Protein AF-A0A812XEF4-F1 (afdb_monomer_lite)

InterPro domains:
  IPR022796 Chlorophyll A-B binding protein [PF00504] (1-112)

pLDDT: mean 73.63, std 9.26, range [54.66, 88.62]

Radius of gyration: 18.49 Å; chains: 1; bounding box: 44×30×50 Å

Foldseek 3Di:
DVVLVVQPDLVPDFDADAPDVVVVHGSVNQDGDPSNVVVRDPVVVVVVCVVVCCCVVPPQDDDPVDDPPDGVQAAPPRQGPDPVHHDHHPHDPDPVVVVVSVVVVVVVVVVSVVVVVVVNVVVVVVVVVD

Secondary structure (DSSP, 8-state):
-HHHHHHHHHHH---SSEEETTTTEEGGGPPSTHHHHTTS-HHHHHHHHHHHHHIIIIISPPPTTSPTT--TTB-GGG-BB-SS-B------S-HHHHHHHHHHHHHHHHHHHHHHHHHHHHHHHHHHT-

Sequence (130 aa):
MLACVGYIVPEYFRWPGFLSPEKGLKFADMPHGIAAVSKVPLEGWLQIVLFVGHYEGYFWRQDPKRAPGDYEGYGFLGVGKNFIVNVDPIEFQDAEVKKTKLSAEIANGRLAAGLHLSEVMRCVESSLRR

Organism: NCBI:txid1628268

Structure (mmCIF, N/CA/C/O backbone):
data_AF-A0A812XEF4-F1
#
_entry.id   AF-A0A812XEF4-F1
#
loop_
_atom_site.group_PDB
_atom_site.id
_atom_site.type_symbol
_atom_site.label_atom_id
_atom_site.label_alt_id
_atom_site.label_comp_id
_atom_site.label_asym_id
_atom_site.label_entity_id
_atom_site.label_seq_id
_atom_site.pdbx_PDB_ins_code
_atom_site.Cartn_x
_atom_site.Cartn_y
_atom_site.Cartn_z
_atom_site.occupancy
_atom_site.B_iso_or_equiv
_atom_site.auth_seq_id
_atom_site.auth_comp_id
_atom_site.auth_asym_id
_atom_site.auth_atom_id
_atom_site.pdbx_PDB_model_num
ATOM 1 N N . MET A 1 1 ? 7.697 -3.817 0.060 1.00 83.31 1 MET A N 1
ATOM 2 C CA . MET A 1 1 ? 8.217 -2.444 0.274 1.00 83.31 1 MET A CA 1
ATOM 3 C C . MET A 1 1 ? 7.164 -1.541 0.906 1.00 83.31 1 MET A C 1
ATOM 5 O O . MET A 1 1 ? 7.366 -1.138 2.043 1.00 83.31 1 MET A O 1
ATOM 9 N N . LEU A 1 2 ? 6.023 -1.293 0.246 1.00 82.62 2 LEU A N 1
ATOM 10 C CA . LEU A 1 2 ? 4.964 -0.421 0.784 1.00 82.62 2 LEU A CA 1
ATOM 11 C C . LEU A 1 2 ? 4.418 -0.869 2.150 1.00 82.62 2 LEU A C 1
ATOM 13 O O . LEU A 1 2 ? 4.209 -0.028 3.011 1.00 82.62 2 LEU A O 1
ATOM 17 N N . ALA A 1 3 ? 4.283 -2.177 2.394 1.00 80.56 3 ALA A N 1
ATOM 18 C CA . ALA A 1 3 ? 3.857 -2.701 3.696 1.00 80.56 3 ALA A CA 1
ATOM 19 C C . ALA A 1 3 ? 4.803 -2.324 4.856 1.00 80.56 3 ALA A C 1
ATOM 21 O O . ALA A 1 3 ? 4.338 -2.054 5.956 1.00 80.56 3 ALA A O 1
ATOM 22 N N . CYS A 1 4 ? 6.120 -2.253 4.621 1.00 81.12 4 CYS A N 1
ATOM 23 C CA . CYS A 1 4 ? 7.076 -1.837 5.652 1.00 81.12 4 CYS A CA 1
ATOM 24 C C . CYS A 1 4 ? 6.911 -0.354 5.986 1.00 81.12 4 CYS A C 1
ATOM 26 O O . CYS A 1 4 ? 6.836 0.009 7.153 1.00 81.12 4 CYS A O 1
ATOM 28 N N . VAL A 1 5 ? 6.797 0.498 4.963 1.00 83.00 5 VAL A N 1
ATOM 29 C CA . VAL A 1 5 ? 6.556 1.935 5.160 1.00 83.00 5 VAL A CA 1
ATOM 30 C C . VAL A 1 5 ? 5.205 2.156 5.843 1.00 83.00 5 VAL A C 1
ATOM 32 O O . VAL A 1 5 ? 5.123 2.910 6.804 1.00 83.00 5 VAL A O 1
ATOM 35 N N . GLY A 1 6 ? 4.166 1.439 5.413 1.00 81.38 6 GLY A N 1
ATOM 36 C CA . GLY A 1 6 ? 2.831 1.491 6.006 1.00 81.38 6 GLY A CA 1
ATOM 37 C C . GLY A 1 6 ? 2.748 0.948 7.434 1.00 81.38 6 GLY A C 1
ATOM 38 O O . GLY A 1 6 ? 1.806 1.288 8.134 1.00 81.38 6 GLY A O 1
ATOM 39 N N . TYR A 1 7 ? 3.715 0.150 7.889 1.00 80.25 7 TYR A N 1
ATOM 40 C CA . TYR A 1 7 ? 3.828 -0.258 9.291 1.00 80.25 7 TYR A CA 1
ATOM 41 C C . TYR A 1 7 ? 4.560 0.794 10.137 1.00 80.25 7 TYR A C 1
ATOM 43 O O . TYR A 1 7 ? 4.158 1.064 11.263 1.00 80.25 7 TYR A O 1
ATOM 51 N N . ILE A 1 8 ? 5.601 1.421 9.580 1.00 82.50 8 ILE A N 1
ATOM 52 C CA . ILE A 1 8 ? 6.431 2.417 10.275 1.00 82.50 8 ILE A CA 1
ATOM 53 C C . ILE A 1 8 ? 5.710 3.769 10.398 1.00 82.50 8 ILE A C 1
ATOM 55 O O . ILE A 1 8 ? 5.727 4.385 11.457 1.00 82.50 8 ILE A O 1
ATOM 59 N N . VAL A 1 9 ? 5.074 4.259 9.329 1.00 82.31 9 VAL A N 1
ATOM 60 C CA . VAL A 1 9 ? 4.475 5.608 9.292 1.00 82.31 9 VAL A CA 1
ATOM 61 C C . VAL A 1 9 ? 3.397 5.824 10.365 1.00 82.31 9 VAL A C 1
ATOM 63 O O . VAL A 1 9 ? 3.458 6.860 11.028 1.00 82.31 9 VAL A O 1
ATOM 66 N N . PRO A 1 10 ? 2.455 4.889 10.606 1.00 77.88 10 PRO A N 1
ATOM 67 C CA . PRO A 1 10 ? 1.434 5.059 11.637 1.00 77.88 10 PRO A CA 1
ATOM 68 C C . PRO A 1 10 ? 1.984 5.182 13.061 1.00 77.88 10 PRO A C 1
ATOM 70 O O . PRO A 1 10 ? 1.268 5.703 13.914 1.00 77.88 10 PRO A O 1
ATOM 73 N N . GLU A 1 11 ? 3.215 4.716 13.318 1.00 78.19 11 GLU A N 1
ATOM 74 C CA . GLU A 1 11 ? 3.926 4.869 14.600 1.00 78.19 11 GLU A CA 1
ATOM 75 C C . GLU A 1 11 ? 4.241 6.337 14.897 1.00 78.19 11 GLU A C 1
ATOM 77 O O . GLU A 1 11 ? 4.088 6.806 16.021 1.00 78.19 11 GLU A O 1
ATOM 82 N N . TYR A 1 12 ? 4.643 7.079 13.866 1.00 78.19 12 TYR A N 1
ATOM 83 C CA . TYR A 1 12 ? 5.080 8.465 14.004 1.00 78.19 12 TYR A CA 1
ATOM 84 C C . TYR A 1 12 ? 3.976 9.472 13.700 1.00 78.19 12 TYR A C 1
ATOM 86 O O . TYR A 1 12 ? 3.981 10.574 14.245 1.00 78.19 12 TYR A O 1
ATOM 94 N N . PHE A 1 13 ? 3.037 9.122 12.819 1.00 78.50 13 PHE A N 1
ATOM 95 C CA . PHE A 1 13 ? 2.006 10.043 12.370 1.00 78.50 13 PHE A CA 1
ATOM 96 C C . PHE A 1 13 ? 0.658 9.353 12.189 1.00 78.50 13 PHE A C 1
ATOM 98 O O . PHE A 1 13 ? 0.528 8.360 11.474 1.00 78.50 13 PHE A O 1
ATOM 105 N N . ARG A 1 14 ? -0.380 9.945 12.784 1.00 78.12 14 ARG A N 1
ATOM 106 C CA . ARG A 1 14 ? -1.774 9.559 12.567 1.00 78.12 14 ARG A CA 1
ATOM 107 C C . ARG A 1 14 ? -2.562 10.755 12.062 1.00 78.12 14 ARG A C 1
ATOM 109 O O . ARG A 1 14 ? -2.427 11.862 12.577 1.00 78.12 14 ARG A O 1
ATOM 116 N N . TRP A 1 15 ? -3.406 10.513 11.066 1.00 77.25 15 TRP A N 1
ATOM 117 C CA . TRP A 1 15 ? -4.247 11.549 10.481 1.00 77.25 15 TRP A CA 1
ATOM 118 C C . TRP A 1 15 ? -5.275 12.053 11.504 1.00 77.25 15 TRP A C 1
ATOM 120 O O . TRP A 1 15 ? -5.955 11.235 12.132 1.00 77.25 15 TRP A O 1
ATOM 130 N N . PRO A 1 16 ? -5.427 13.376 11.688 1.00 76.44 16 PRO A N 1
ATOM 131 C CA . PRO A 1 16 ? -6.490 13.911 12.525 1.00 76.44 16 PRO A CA 1
ATOM 132 C C . PRO A 1 16 ? -7.835 13.736 11.806 1.00 76.44 16 PRO A C 1
ATOM 134 O O . PRO A 1 16 ? -8.045 14.293 10.732 1.00 76.44 16 PRO A O 1
ATOM 137 N N . GLY A 1 17 ? -8.752 12.952 12.379 1.00 77.19 17 GLY A N 1
ATOM 138 C CA . GLY A 1 17 ? -10.087 12.752 11.808 1.00 77.19 17 GLY A CA 1
ATOM 139 C C . GLY A 1 17 ? -10.753 11.430 12.187 1.00 77.19 17 GLY A C 1
ATOM 140 O O . GLY A 1 17 ? -10.268 10.677 13.040 1.00 77.19 17 GLY A O 1
ATOM 141 N N . PHE A 1 18 ? -11.875 11.156 11.523 1.00 72.06 18 PHE A N 1
ATOM 142 C CA . PHE A 1 18 ? -12.651 9.929 11.679 1.00 72.06 18 PHE A CA 1
ATOM 143 C C . PHE A 1 18 ? -12.407 8.980 10.505 1.00 72.06 18 PHE A C 1
ATOM 145 O O . PHE A 1 18 ? -12.526 9.375 9.350 1.00 72.06 18 PHE A O 1
ATOM 152 N N . LEU A 1 19 ? -12.096 7.724 10.823 1.00 73.12 19 LEU A N 1
ATOM 153 C CA . LEU A 1 19 ? -12.038 6.612 9.876 1.00 73.12 19 LEU A CA 1
ATOM 154 C C . LEU A 1 19 ? -13.445 6.229 9.397 1.00 73.12 19 LEU A C 1
ATOM 156 O O . LEU A 1 19 ? -13.639 5.900 8.233 1.00 73.12 19 LEU A O 1
ATOM 160 N N . SER A 1 20 ? -14.432 6.277 10.292 1.00 72.25 20 SER A N 1
ATOM 161 C CA . SER A 1 20 ? -15.843 6.099 9.951 1.00 72.25 20 SER A CA 1
ATOM 162 C C . SER A 1 20 ? -16.678 7.046 10.813 1.00 72.25 20 SER A C 1
ATOM 164 O O . SER A 1 20 ? -16.787 6.810 12.020 1.00 72.25 20 SER A O 1
ATOM 166 N N . PRO A 1 21 ? -17.240 8.125 10.237 1.00 68.50 21 PRO A N 1
ATOM 167 C CA . PRO A 1 21 ? -18.058 9.074 10.987 1.00 68.50 21 PRO A CA 1
ATOM 168 C C . PRO A 1 21 ? -19.339 8.426 11.532 1.00 68.50 21 PRO A C 1
ATOM 170 O O . PRO A 1 21 ? -19.754 8.759 12.636 1.00 68.50 21 PRO A O 1
ATOM 173 N N . GLU A 1 22 ? -19.909 7.442 10.828 1.00 69.00 22 GLU A N 1
ATOM 174 C CA . GLU A 1 22 ? -21.097 6.700 11.282 1.00 69.00 22 GLU A CA 1
ATOM 175 C C . GLU A 1 22 ? -20.815 5.797 12.492 1.00 69.00 22 GLU A C 1
ATOM 177 O O . GLU A 1 22 ? -21.657 5.660 13.375 1.00 69.00 22 GLU A O 1
ATOM 182 N N . LYS A 1 23 ? -19.615 5.206 12.568 1.00 66.25 23 LYS A N 1
ATOM 183 C CA . LYS A 1 23 ? -19.196 4.337 13.685 1.00 66.25 23 LYS A CA 1
ATOM 184 C C . LYS A 1 23 ? -18.405 5.089 14.763 1.00 66.25 23 LYS A C 1
ATOM 186 O O . LYS A 1 23 ? -17.922 4.465 15.704 1.00 66.25 23 LYS A O 1
ATOM 191 N N . GLY A 1 24 ? -18.231 6.407 14.618 1.00 73.62 24 GLY A N 1
ATOM 192 C CA . GLY A 1 24 ? -17.461 7.252 15.539 1.00 73.62 24 GLY A CA 1
ATOM 193 C C . GLY A 1 24 ? -15.981 6.868 15.683 1.00 73.62 24 GLY A C 1
ATOM 194 O O . GLY A 1 24 ? -15.326 7.315 16.621 1.00 73.62 24 GLY A O 1
ATOM 195 N N . LEU A 1 25 ? -15.443 6.046 14.775 1.00 75.00 25 LEU A N 1
ATOM 196 C CA . LEU A 1 25 ? -14.082 5.509 14.850 1.00 75.00 25 LEU A CA 1
ATOM 197 C C . LEU A 1 25 ? -13.078 6.565 14.400 1.00 75.00 25 LEU A C 1
ATOM 199 O O . LEU A 1 25 ? -13.130 7.000 13.247 1.00 75.00 25 LEU A O 1
ATOM 203 N N . LYS A 1 26 ? -12.140 6.955 15.268 1.00 77.81 26 LYS A N 1
ATOM 204 C CA . LYS A 1 26 ? -11.046 7.865 14.904 1.00 77.81 26 LYS A CA 1
ATOM 205 C C . LYS A 1 26 ? -9.836 7.088 14.408 1.00 77.81 26 LYS A C 1
ATOM 207 O O . LYS A 1 26 ? -9.566 5.976 14.856 1.00 77.81 26 LYS A O 1
ATOM 212 N N . PHE A 1 27 ? -9.032 7.717 13.554 1.00 73.75 27 PHE A N 1
ATOM 213 C CA . PHE A 1 27 ? -7.713 7.176 13.198 1.00 73.75 27 PHE A CA 1
ATOM 214 C C . PHE A 1 27 ? -6.785 7.070 14.422 1.00 73.75 27 PHE A C 1
ATOM 216 O O . PHE A 1 27 ? -5.898 6.221 14.462 1.00 73.75 27 PHE A O 1
ATOM 223 N N . ALA A 1 28 ? -7.024 7.886 15.454 1.00 76.12 28 ALA A N 1
ATOM 224 C CA . ALA A 1 28 ? -6.332 7.811 16.738 1.00 76.12 28 ALA A CA 1
ATOM 225 C C . ALA A 1 28 ? -6.686 6.560 17.567 1.00 76.12 28 ALA A C 1
ATOM 227 O O . ALA A 1 28 ? -5.916 6.197 18.447 1.00 76.12 28 ALA A O 1
ATOM 228 N N . ASP A 1 29 ? -7.787 5.869 17.274 1.00 77.50 29 ASP A N 1
ATOM 229 C CA . ASP A 1 29 ? -8.198 4.671 18.022 1.00 77.50 29 ASP A CA 1
ATOM 230 C C . ASP A 1 29 ? -7.710 3.373 17.357 1.00 77.50 29 ASP A C 1
ATOM 232 O O . ASP A 1 29 ? -7.980 2.270 17.840 1.00 77.50 29 ASP A O 1
ATOM 236 N N . MET A 1 30 ? -6.986 3.483 16.237 1.00 77.25 30 MET A N 1
ATOM 237 C CA . MET A 1 30 ? -6.428 2.328 15.542 1.00 77.25 30 MET A CA 1
ATOM 238 C C . MET A 1 30 ? -5.191 1.793 16.276 1.00 77.25 30 MET A C 1
ATOM 240 O O . MET A 1 30 ? -4.237 2.544 16.500 1.00 77.25 30 MET A O 1
ATOM 244 N N . PRO A 1 31 ? -5.184 0.505 16.669 1.00 74.50 31 PRO A N 1
ATOM 245 C CA . PRO A 1 31 ? -4.000 -0.124 17.238 1.00 74.50 31 PRO A CA 1
ATOM 246 C C . PRO A 1 31 ? -2.937 -0.336 16.155 1.00 74.50 31 PRO A C 1
ATOM 248 O O . PRO A 1 31 ? -3.254 -0.406 14.971 1.00 74.50 31 PRO A O 1
ATOM 251 N N . HIS A 1 32 ? -1.674 -0.466 16.557 1.00 72.38 32 HIS A N 1
ATOM 252 C CA . HIS A 1 32 ? -0.583 -0.769 15.632 1.00 72.38 32 HIS A CA 1
ATOM 253 C C . HIS A 1 32 ? -0.537 -2.258 15.269 1.00 72.38 32 HIS A C 1
ATOM 255 O O . HIS A 1 32 ? -0.970 -3.128 16.030 1.00 72.38 32 HIS A O 1
ATOM 261 N N . GLY A 1 33 ? 0.028 -2.547 14.097 1.00 71.62 33 GLY A N 1
ATOM 262 C CA . GLY A 1 33 ? 0.279 -3.905 13.627 1.00 71.62 33 GLY A CA 1
ATOM 263 C C . GLY A 1 33 ? -0.978 -4.696 13.272 1.00 71.62 33 GLY A C 1
ATOM 264 O O . GLY A 1 33 ? -1.968 -4.149 12.793 1.00 71.62 33 GLY A O 1
ATOM 265 N N . ILE A 1 34 ? -0.923 -6.015 13.470 1.00 72.44 34 ILE A N 1
ATOM 266 C CA . ILE A 1 34 ? -1.940 -6.963 12.975 1.00 72.44 34 ILE A CA 1
ATOM 267 C C . ILE A 1 34 ? -3.319 -6.697 13.604 1.00 72.44 34 ILE A C 1
ATOM 269 O O . ILE A 1 34 ? -4.346 -6.920 12.969 1.00 72.44 34 ILE A O 1
ATOM 273 N N . ALA A 1 35 ? -3.359 -6.135 14.814 1.00 71.81 35 ALA A N 1
ATOM 274 C CA . ALA A 1 35 ? -4.605 -5.775 15.488 1.00 71.81 35 ALA A CA 1
ATOM 275 C C . ALA A 1 35 ? -5.400 -4.673 14.759 1.00 71.81 35 ALA A C 1
ATOM 277 O O . ALA A 1 35 ? -6.614 -4.573 14.952 1.00 71.81 35 ALA A O 1
ATOM 278 N N . ALA A 1 36 ? -4.746 -3.861 13.919 1.00 74.94 36 ALA A N 1
ATOM 279 C CA . ALA A 1 36 ? -5.409 -2.830 13.121 1.00 74.94 36 ALA A CA 1
ATOM 280 C C . ALA A 1 36 ? -6.376 -3.446 12.104 1.00 74.94 36 ALA A C 1
ATOM 282 O O . ALA A 1 36 ? -7.466 -2.924 11.880 1.00 74.94 36 ALA A O 1
ATOM 283 N N . VAL A 1 37 ? -5.998 -4.594 11.531 1.00 74.88 37 VAL A N 1
ATOM 284 C CA . VAL A 1 37 ? -6.746 -5.282 10.468 1.00 74.88 37 VAL A CA 1
ATOM 285 C C . VAL A 1 37 ? -8.160 -5.633 10.932 1.00 74.88 37 VAL A C 1
ATOM 287 O O . VAL A 1 37 ? -9.123 -5.423 10.196 1.00 74.88 37 VAL A O 1
ATOM 290 N N . SER A 1 38 ? -8.296 -6.075 12.183 1.00 74.56 38 SER A N 1
ATOM 291 C CA . SER A 1 38 ? -9.575 -6.476 12.783 1.00 74.56 38 SER A CA 1
ATOM 292 C C . SER A 1 38 ? -10.458 -5.305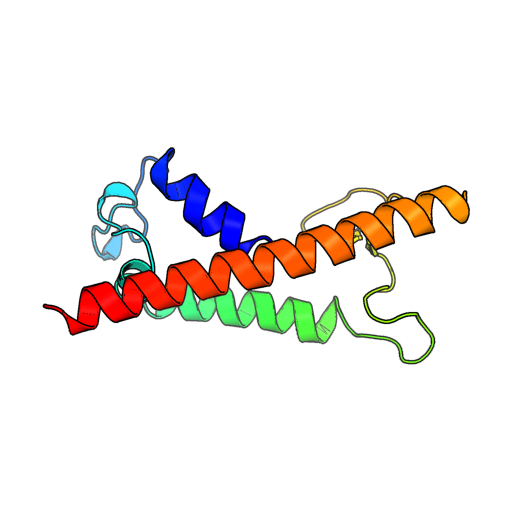 13.234 1.00 74.56 38 SER A C 1
ATOM 294 O O . SER A 1 38 ? -11.614 -5.518 13.591 1.00 74.56 38 SER A O 1
ATOM 296 N N . LYS A 1 39 ? -9.930 -4.074 13.274 1.00 78.69 39 LYS A N 1
ATOM 297 C CA . LYS A 1 39 ? -10.667 -2.866 13.692 1.00 78.69 39 LYS A CA 1
ATOM 298 C C . LYS A 1 39 ? -11.232 -2.072 12.517 1.00 78.69 39 LYS A C 1
ATOM 300 O O . LYS A 1 39 ? -12.133 -1.257 12.714 1.00 78.69 39 LYS A O 1
ATOM 305 N N . VAL A 1 40 ? -10.723 -2.310 11.311 1.00 77.38 40 VAL A N 1
ATOM 306 C CA . VAL A 1 40 ? -11.224 -1.679 10.089 1.00 77.38 40 VAL A CA 1
ATOM 307 C C . VAL A 1 40 ? -12.570 -2.314 9.707 1.00 77.38 40 VAL A C 1
ATOM 309 O O . VAL A 1 40 ? -12.672 -3.542 9.655 1.00 77.38 40 VAL A O 1
ATOM 312 N N . PRO A 1 41 ? -13.621 -1.513 9.443 1.00 79.25 41 PRO A N 1
ATOM 313 C CA . PRO A 1 41 ? -14.928 -2.037 9.059 1.00 79.25 41 PRO A CA 1
ATOM 314 C C . PRO A 1 41 ? -14.878 -2.760 7.706 1.00 79.25 41 PRO A C 1
ATOM 316 O O . PRO A 1 41 ? -14.112 -2.393 6.815 1.00 79.25 41 PRO A O 1
ATOM 319 N N . LEU A 1 42 ? -15.759 -3.751 7.528 1.00 80.50 42 LEU A N 1
ATOM 320 C CA . LEU A 1 42 ? -15.849 -4.556 6.303 1.00 80.50 42 LEU A CA 1
ATOM 321 C C . LEU A 1 42 ? -16.078 -3.707 5.040 1.00 80.50 42 LEU A C 1
ATOM 323 O O . LEU A 1 42 ? -15.519 -4.009 3.992 1.00 80.50 42 LEU A O 1
ATOM 327 N N . GLU A 1 43 ? -16.852 -2.623 5.147 1.00 83.19 43 GLU A N 1
ATOM 328 C CA . GLU A 1 43 ? -17.112 -1.696 4.033 1.00 83.19 43 GLU A CA 1
ATOM 329 C C . GLU A 1 43 ? -15.817 -1.070 3.496 1.00 83.19 43 GLU A C 1
ATOM 331 O O . GLU A 1 43 ? -15.645 -0.953 2.284 1.00 83.19 43 GLU A O 1
ATOM 336 N N . GLY A 1 44 ? -14.875 -0.730 4.384 1.00 81.25 44 GLY A N 1
ATOM 337 C CA . GLY A 1 44 ? -13.572 -0.191 3.994 1.00 81.25 44 GLY A CA 1
ATOM 338 C C . GLY A 1 44 ? -12.712 -1.239 3.289 1.00 81.25 44 GLY A C 1
ATOM 339 O O . GLY A 1 44 ? -12.108 -0.957 2.256 1.00 81.25 44 GLY A O 1
ATOM 340 N N . TRP A 1 45 ? -12.717 -2.478 3.787 1.00 83.25 45 TRP A N 1
ATOM 341 C CA . TRP A 1 45 ? -12.032 -3.592 3.126 1.00 83.25 45 TRP A CA 1
ATOM 342 C C . TRP A 1 45 ? -12.587 -3.872 1.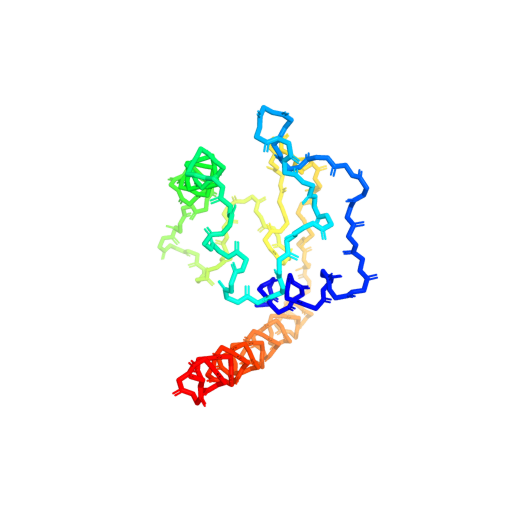731 1.00 83.25 45 TRP A C 1
ATOM 344 O O . TRP A 1 45 ? -11.811 -4.090 0.803 1.00 83.25 45 TRP A O 1
ATOM 354 N N . LEU A 1 46 ? -13.909 -3.816 1.561 1.00 86.69 46 LEU A N 1
ATOM 355 C CA . LEU A 1 46 ? -14.554 -4.020 0.267 1.00 86.69 46 LEU A CA 1
ATOM 356 C C . LEU A 1 46 ? -14.132 -2.951 -0.750 1.00 86.69 46 LEU A C 1
ATOM 358 O O . LEU A 1 46 ? -13.811 -3.291 -1.887 1.00 86.69 46 LEU A O 1
ATOM 362 N N . GLN A 1 47 ? -14.050 -1.683 -0.340 1.00 84.50 47 GLN A N 1
ATOM 363 C CA . GLN A 1 47 ? -13.542 -0.606 -1.199 1.00 84.50 47 GLN A CA 1
ATOM 364 C C . GLN A 1 47 ? -12.089 -0.849 -1.625 1.00 84.50 47 GLN A C 1
ATOM 366 O O . GLN A 1 47 ? -11.766 -0.710 -2.804 1.00 84.50 47 GLN A O 1
ATOM 371 N N . ILE A 1 48 ? -11.226 -1.258 -0.689 1.00 86.06 48 ILE A N 1
ATOM 372 C CA . ILE A 1 48 ? -9.812 -1.540 -0.972 1.00 86.06 48 ILE A CA 1
ATOM 373 C C . ILE A 1 48 ? -9.680 -2.717 -1.942 1.00 86.06 48 ILE A C 1
ATOM 375 O O . ILE A 1 48 ? -8.974 -2.605 -2.940 1.00 86.06 48 ILE A O 1
ATOM 379 N N . VAL A 1 49 ? -10.367 -3.833 -1.684 1.00 87.62 49 VAL A N 1
ATOM 380 C CA . VAL A 1 49 ? -10.279 -5.040 -2.521 1.00 87.62 49 VAL A CA 1
ATOM 381 C C . VAL A 1 49 ? -10.818 -4.782 -3.925 1.00 87.62 49 VAL A C 1
ATOM 383 O O . VAL A 1 49 ? -10.187 -5.194 -4.894 1.00 87.62 49 VAL A O 1
ATOM 386 N N . LEU A 1 50 ? -11.939 -4.067 -4.061 1.00 86.88 50 LEU A N 1
ATOM 387 C CA . LEU A 1 50 ? -12.474 -3.706 -5.376 1.00 86.88 50 LEU A CA 1
ATOM 388 C C . LEU A 1 50 ? -11.526 -2.782 -6.143 1.00 86.88 50 LEU A C 1
ATOM 390 O O . LEU A 1 50 ? -11.313 -2.981 -7.337 1.00 86.88 50 LEU A O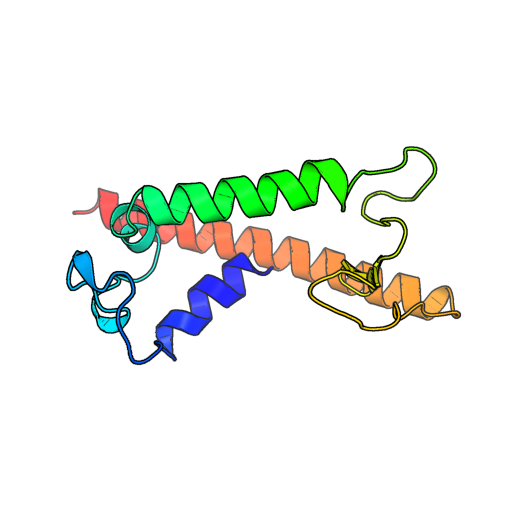 1
ATOM 394 N N . PHE A 1 51 ? -10.932 -1.797 -5.466 1.00 84.12 51 PHE A N 1
ATOM 395 C CA . PHE A 1 51 ? -9.985 -0.878 -6.088 1.00 84.12 51 PHE A CA 1
ATOM 396 C C . PHE A 1 51 ? -8.711 -1.593 -6.551 1.00 84.12 51 PHE A C 1
ATOM 398 O O . PHE A 1 51 ? -8.307 -1.454 -7.706 1.00 84.12 51 PHE A O 1
ATOM 405 N N . VAL A 1 52 ? -8.109 -2.404 -5.676 1.00 85.00 52 VAL A N 1
ATOM 406 C CA . VAL A 1 52 ? -6.912 -3.195 -5.995 1.00 85.00 52 VAL A CA 1
ATOM 407 C C . VAL A 1 52 ? -7.216 -4.210 -7.096 1.00 85.00 52 VAL A C 1
ATOM 409 O O . VAL A 1 52 ? -6.454 -4.305 -8.053 1.00 85.00 52 VAL A O 1
ATOM 412 N N . GLY A 1 53 ? -8.355 -4.902 -7.023 1.00 81.31 53 GLY A N 1
ATOM 413 C CA . GLY A 1 53 ? -8.778 -5.862 -8.041 1.00 81.31 53 GLY A CA 1
ATOM 414 C C . GLY A 1 53 ? -9.018 -5.221 -9.409 1.00 81.31 53 GLY A C 1
ATOM 415 O O . GLY A 1 53 ? -8.658 -5.801 -10.430 1.00 81.31 53 GLY A O 1
ATOM 416 N N . HIS A 1 54 ? -9.564 -4.002 -9.458 1.00 82.38 54 HIS A N 1
ATOM 417 C CA . HIS A 1 54 ? -9.698 -3.256 -10.711 1.00 82.38 54 HIS A CA 1
ATOM 418 C C . HIS A 1 54 ? -8.331 -2.867 -11.296 1.00 82.38 54 HIS A C 1
ATOM 420 O O . HIS A 1 54 ? -8.116 -2.981 -12.505 1.00 82.38 54 HIS A O 1
ATOM 426 N N . TYR A 1 55 ? -7.388 -2.461 -10.442 1.00 74.69 55 TYR A N 1
ATOM 427 C CA . TYR A 1 55 ? -6.019 -2.152 -10.852 1.00 74.69 55 TYR A CA 1
ATOM 428 C C . TYR A 1 55 ? -5.280 -3.379 -11.393 1.00 74.69 55 TYR A C 1
ATOM 430 O O . TYR A 1 55 ? -4.694 -3.317 -12.471 1.00 74.69 55 TYR A O 1
ATOM 438 N N . GLU A 1 56 ? -5.352 -4.508 -10.697 1.00 77.00 56 GLU A N 1
ATOM 439 C CA . GLU A 1 56 ? -4.707 -5.749 -11.129 1.00 77.00 56 GLU A CA 1
ATOM 440 C C . GLU A 1 56 ? -5.355 -6.325 -12.399 1.00 77.00 56 GLU A C 1
ATOM 442 O O . GLU A 1 56 ? -4.660 -6.773 -13.308 1.00 77.00 56 GLU A O 1
ATOM 447 N N . GLY A 1 57 ? -6.685 -6.258 -12.507 1.00 73.88 57 GLY A N 1
ATOM 448 C CA . GLY A 1 57 ? -7.420 -6.832 -13.634 1.00 73.88 57 GLY A CA 1
ATOM 449 C C . GLY A 1 57 ? -7.341 -6.029 -14.936 1.00 73.88 57 GLY A C 1
ATOM 450 O O . GLY A 1 57 ? -7.335 -6.623 -16.015 1.00 73.88 57 GLY A O 1
ATOM 451 N N . TYR A 1 58 ? -7.299 -4.695 -14.857 1.00 69.25 58 TYR A N 1
ATOM 452 C CA . TYR A 1 58 ? -7.392 -3.824 -16.036 1.00 69.25 58 TYR A CA 1
ATOM 453 C C . TYR A 1 58 ? -6.094 -3.074 -16.348 1.00 69.25 58 TYR A C 1
ATOM 455 O O . TYR A 1 58 ? -5.711 -2.952 -17.508 1.00 69.25 58 TYR A O 1
ATOM 463 N N . PHE A 1 59 ? -5.411 -2.576 -15.318 1.00 63.97 59 PHE A N 1
ATOM 464 C CA . PHE A 1 59 ? -4.319 -1.612 -15.457 1.00 63.97 59 PHE A CA 1
ATOM 465 C C . PHE A 1 59 ? -2.931 -2.254 -15.411 1.00 63.97 59 PHE A C 1
ATOM 467 O O . PHE A 1 59 ? -2.040 -1.842 -16.147 1.00 63.97 59 PHE A O 1
ATOM 474 N N . TRP A 1 60 ? -2.752 -3.269 -14.570 1.00 66.19 60 TRP A N 1
ATOM 475 C CA . TRP A 1 60 ? -1.504 -4.013 -14.397 1.00 66.19 60 TRP A CA 1
ATOM 476 C C . TRP A 1 60 ? -1.606 -5.411 -14.988 1.00 66.19 60 TRP A C 1
ATOM 478 O O . TRP A 1 60 ? -1.218 -6.413 -14.388 1.00 66.19 60 TRP A O 1
ATOM 488 N N . ARG A 1 61 ? -2.126 -5.486 -16.211 1.00 69.00 61 ARG A N 1
ATOM 489 C CA . ARG A 1 61 ? -2.135 -6.741 -16.948 1.00 69.00 61 ARG A CA 1
ATOM 490 C C . ARG A 1 61 ? -0.737 -6.999 -17.500 1.00 69.00 61 ARG A C 1
ATOM 492 O O . ARG A 1 61 ? -0.215 -6.206 -18.277 1.00 69.00 61 ARG A O 1
ATOM 499 N N . GLN A 1 62 ? -0.124 -8.100 -17.077 1.00 63.94 62 GLN A N 1
ATOM 500 C CA . GLN A 1 62 ? 1.172 -8.529 -17.600 1.00 63.94 62 GLN A CA 1
ATOM 501 C C . GLN A 1 62 ? 1.012 -8.981 -19.054 1.00 63.94 62 GLN A C 1
ATOM 503 O O . GLN A 1 62 ? 0.254 -9.912 -19.340 1.00 63.94 62 GLN A O 1
ATOM 508 N N . ASP A 1 63 ? 1.756 -8.358 -19.965 1.00 67.38 63 ASP A N 1
ATOM 509 C CA . ASP A 1 63 ? 1.920 -8.886 -21.313 1.00 67.38 63 ASP A CA 1
ATOM 510 C C . ASP A 1 63 ? 3.034 -9.941 -21.327 1.00 67.38 63 ASP A C 1
ATOM 512 O O . ASP A 1 63 ? 4.162 -9.631 -20.942 1.00 67.38 63 ASP A O 1
ATOM 516 N N . PRO A 1 64 ? 2.799 -11.156 -21.861 1.00 68.81 64 PRO A N 1
ATOM 517 C CA . PRO A 1 64 ? 3.810 -12.223 -21.897 1.00 68.81 64 PRO A CA 1
ATOM 518 C C . PRO A 1 64 ? 5.079 -11.877 -22.692 1.00 68.81 64 PRO A C 1
ATOM 520 O O . PRO A 1 64 ? 6.055 -12.621 -22.664 1.00 68.81 64 PRO A O 1
ATOM 523 N N . LYS A 1 65 ? 5.043 -10.787 -23.467 1.00 68.50 65 LYS A N 1
ATOM 524 C CA . LYS A 1 65 ? 6.136 -10.317 -24.327 1.00 68.50 65 LYS A CA 1
ATOM 525 C C . LYS A 1 65 ? 7.081 -9.340 -23.620 1.00 68.50 65 LYS A C 1
ATOM 527 O O . LYS A 1 65 ? 8.145 -9.054 -24.165 1.00 68.50 65 LYS A O 1
ATOM 532 N N . ARG A 1 66 ? 6.696 -8.799 -22.459 1.00 66.25 66 ARG A N 1
ATOM 533 C CA . ARG A 1 66 ? 7.496 -7.840 -21.682 1.00 66.25 66 ARG A CA 1
ATOM 534 C C . ARG A 1 66 ? 8.155 -8.538 -20.494 1.00 66.25 66 ARG A C 1
ATOM 536 O O . ARG A 1 66 ? 7.763 -9.636 -20.103 1.00 66.25 66 ARG A O 1
ATOM 543 N N . ALA A 1 67 ? 9.206 -7.925 -19.951 1.00 67.50 67 ALA A N 1
ATOM 544 C CA . ALA A 1 67 ? 9.859 -8.455 -18.760 1.00 67.50 67 ALA A CA 1
ATOM 545 C C . ALA A 1 67 ? 8.875 -8.443 -17.569 1.00 67.50 67 ALA A C 1
ATOM 547 O O . ALA A 1 67 ? 8.065 -7.520 -17.471 1.00 67.50 67 ALA A O 1
ATOM 548 N N . PRO A 1 68 ? 8.943 -9.423 -16.648 1.00 64.75 68 PRO A N 1
ATOM 549 C CA . PRO A 1 68 ? 8.059 -9.462 -15.487 1.00 64.75 68 PRO A CA 1
ATOM 550 C C . PRO A 1 68 ? 8.133 -8.160 -14.680 1.00 64.75 68 PRO A C 1
ATOM 552 O O . PRO A 1 68 ? 9.213 -7.766 -14.237 1.00 64.75 68 PRO A O 1
ATOM 555 N N . GLY A 1 69 ? 6.985 -7.508 -14.487 1.00 61.88 69 GLY A N 1
ATOM 556 C CA . GLY A 1 69 ? 6.888 -6.227 -13.771 1.00 61.88 69 GLY A CA 1
ATOM 557 C C . GLY A 1 69 ? 7.010 -4.969 -14.643 1.00 61.88 69 GLY A C 1
ATOM 558 O O . GLY A 1 69 ? 6.909 -3.872 -14.103 1.00 61.88 69 GLY A O 1
ATOM 559 N N . ASP A 1 70 ? 7.183 -5.110 -15.961 1.00 66.25 70 ASP A N 1
ATOM 560 C CA . ASP A 1 70 ? 7.179 -4.005 -16.932 1.00 66.25 70 ASP A CA 1
ATOM 561 C C . ASP A 1 70 ? 5.786 -3.892 -17.586 1.00 66.25 70 ASP A C 1
ATOM 563 O O . ASP A 1 70 ? 5.450 -4.632 -18.517 1.00 66.25 70 ASP A O 1
ATOM 567 N N . TYR A 1 71 ? 4.940 -3.013 -17.038 1.00 66.00 71 TYR A N 1
ATOM 568 C CA . TYR A 1 71 ? 3.566 -2.797 -17.503 1.00 66.00 71 TYR A CA 1
ATOM 569 C C . TYR A 1 71 ? 3.502 -1.717 -18.585 1.00 66.00 71 TYR A C 1
ATOM 571 O O . TYR A 1 71 ? 4.163 -0.683 -18.500 1.00 66.00 71 TYR A O 1
ATOM 579 N N . GLU A 1 72 ? 2.644 -1.913 -19.585 1.00 60.66 72 GLU A N 1
ATOM 580 C CA . GLU A 1 72 ? 2.429 -0.912 -20.627 1.00 60.66 72 GLU A CA 1
ATOM 581 C C . GLU A 1 72 ? 1.867 0.398 -20.049 1.00 60.66 72 GLU A C 1
ATOM 583 O O . GLU A 1 72 ? 0.805 0.411 -19.433 1.00 60.66 72 GLU A O 1
ATOM 588 N N . GLY A 1 73 ? 2.608 1.500 -20.226 1.00 61.34 73 GLY A N 1
ATOM 589 C CA . GLY A 1 73 ? 2.242 2.827 -19.717 1.00 61.34 73 GLY A CA 1
ATOM 590 C C . GLY A 1 73 ? 2.788 3.176 -18.327 1.00 61.34 73 GLY A C 1
ATOM 591 O O . GLY A 1 73 ? 2.519 4.282 -17.850 1.00 61.34 73 GLY A O 1
ATOM 592 N N . TYR A 1 74 ? 3.577 2.290 -17.701 1.00 61.94 74 TYR A N 1
ATOM 593 C CA . TYR A 1 74 ? 4.192 2.506 -16.387 1.00 61.94 74 TYR A CA 1
ATOM 594 C C . TYR A 1 74 ? 5.719 2.429 -16.451 1.00 61.94 74 TYR A C 1
ATOM 596 O O . TYR A 1 74 ? 6.282 1.480 -16.985 1.00 61.94 74 TYR A O 1
ATOM 604 N N . GLY A 1 75 ? 6.389 3.435 -15.888 1.00 60.38 75 GLY A N 1
ATOM 605 C CA . GLY A 1 75 ? 7.846 3.544 -15.818 1.00 60.38 75 GLY A CA 1
ATOM 606 C C . GLY A 1 75 ? 8.420 3.086 -14.474 1.00 60.38 75 GLY A C 1
ATOM 607 O O . GLY A 1 75 ? 7.877 2.208 -13.802 1.00 60.38 75 GLY A O 1
ATOM 608 N N . PHE A 1 76 ? 9.541 3.691 -14.068 1.00 57.31 76 PHE A N 1
ATOM 609 C CA . PHE A 1 76 ? 10.233 3.412 -12.800 1.00 57.31 76 PHE A CA 1
ATOM 610 C C . PHE A 1 76 ? 9.277 3.342 -11.588 1.00 57.31 76 PHE A C 1
ATOM 612 O O . PHE A 1 76 ? 8.391 4.187 -11.453 1.00 57.31 76 PHE A O 1
ATOM 619 N N . LEU A 1 77 ? 9.445 2.335 -10.715 1.00 58.06 77 LEU A N 1
ATOM 620 C CA . LEU A 1 77 ? 8.552 2.020 -9.582 1.00 58.06 77 LEU A CA 1
ATOM 621 C C . LEU A 1 77 ? 7.067 1.768 -9.933 1.00 58.06 77 LEU A C 1
ATOM 623 O O . LEU A 1 77 ? 6.219 1.784 -9.039 1.00 58.06 77 LEU A O 1
ATOM 627 N N . GLY A 1 78 ? 6.725 1.534 -11.204 1.00 58.41 78 GLY A N 1
ATOM 628 C CA . GLY A 1 78 ? 5.333 1.406 -11.641 1.00 58.41 78 GLY A CA 1
ATOM 629 C C . GLY A 1 78 ? 4.589 2.745 -11.652 1.00 58.41 78 GLY A C 1
ATOM 630 O O . GLY A 1 78 ? 3.367 2.768 -11.526 1.00 58.41 78 GLY A O 1
ATOM 631 N N . VAL A 1 79 ? 5.314 3.866 -11.766 1.00 59.34 79 VAL A N 1
ATOM 632 C CA . VAL A 1 79 ? 4.734 5.205 -11.923 1.00 59.34 79 VAL A CA 1
ATOM 633 C C . VAL A 1 79 ? 4.465 5.438 -13.402 1.00 59.34 79 VAL A C 1
ATOM 635 O O . VAL A 1 79 ? 5.382 5.465 -14.221 1.00 59.34 79 VAL A O 1
ATOM 638 N N . GLY A 1 80 ? 3.191 5.568 -13.742 1.00 58.78 80 GLY A N 1
ATOM 639 C CA . GLY A 1 80 ? 2.715 5.665 -15.111 1.00 58.78 80 GLY A CA 1
ATOM 640 C C . GLY A 1 80 ? 1.573 6.646 -15.244 1.00 58.78 80 GLY A C 1
ATOM 641 O O . GLY A 1 80 ? 1.062 7.173 -14.251 1.00 58.78 80 GLY A O 1
ATOM 642 N N . LYS A 1 81 ? 1.168 6.875 -16.488 1.00 58.62 81 LYS A N 1
ATOM 643 C CA . LYS A 1 81 ? 0.084 7.794 -16.803 1.00 58.62 81 LYS A CA 1
ATOM 644 C C . LYS A 1 81 ? -1.259 7.099 -16.609 1.00 58.62 81 LYS A C 1
ATOM 646 O O . LYS A 1 81 ? -1.732 6.371 -17.478 1.00 58.62 81 LYS A O 1
ATOM 651 N N . ASN A 1 82 ? -1.899 7.394 -15.485 1.00 59.94 82 ASN A N 1
ATOM 652 C CA . ASN A 1 82 ? -3.206 6.872 -15.107 1.00 59.94 82 ASN A CA 1
ATOM 653 C C . ASN A 1 82 ? -4.211 7.992 -14.843 1.00 59.94 82 ASN A C 1
ATOM 655 O O . ASN A 1 82 ? -3.867 9.166 -14.732 1.00 59.94 82 ASN A O 1
ATOM 659 N N . PHE A 1 83 ? -5.473 7.602 -14.654 1.00 56.97 83 PHE A N 1
ATOM 660 C CA . PHE A 1 83 ? -6.544 8.514 -14.250 1.00 56.97 83 PHE A CA 1
ATOM 661 C C . PHE A 1 83 ? -6.269 9.231 -12.909 1.00 56.97 83 PHE A C 1
ATOM 663 O O . PHE A 1 83 ? -6.743 10.343 -12.712 1.00 56.97 83 PHE A O 1
ATOM 670 N N . ILE A 1 84 ? -5.482 8.627 -12.005 1.00 56.88 84 ILE A N 1
ATOM 671 C CA . ILE A 1 84 ? -5.174 9.177 -10.666 1.00 56.88 84 ILE A CA 1
ATOM 672 C C . ILE A 1 84 ? -3.803 9.872 -10.618 1.00 56.88 84 ILE A C 1
ATOM 674 O O . ILE A 1 84 ? -3.643 10.881 -9.938 1.00 56.88 84 ILE A O 1
ATOM 678 N N . VAL A 1 85 ? -2.810 9.347 -11.340 1.00 57.53 85 VAL A N 1
ATOM 679 C CA . VAL A 1 85 ? -1.436 9.867 -11.367 1.00 57.53 85 VAL A CA 1
ATOM 680 C C . VAL A 1 85 ? -1.100 10.190 -12.817 1.00 57.53 85 VAL A C 1
ATOM 682 O O . VAL A 1 85 ? -0.914 9.290 -13.625 1.00 57.53 85 VAL A O 1
ATOM 685 N N . ASN A 1 86 ? -1.068 11.477 -13.163 1.00 57.09 86 ASN A N 1
ATOM 686 C CA . ASN A 1 86 ? -0.757 11.947 -14.515 1.00 57.09 86 ASN A CA 1
ATOM 687 C C . ASN A 1 86 ? 0.701 12.417 -14.567 1.00 57.09 86 ASN A C 1
ATOM 689 O O . ASN A 1 86 ? 0.984 13.605 -14.694 1.00 57.09 86 ASN A O 1
ATOM 693 N N . VAL A 1 87 ? 1.620 11.478 -14.350 1.00 59.94 87 VAL A N 1
ATOM 694 C CA . VAL A 1 87 ? 3.060 11.731 -14.426 1.00 59.94 87 VAL A CA 1
ATOM 695 C C . VAL A 1 87 ? 3.577 10.968 -15.632 1.00 59.94 87 VAL A C 1
ATOM 697 O O . VAL A 1 87 ? 3.294 9.776 -15.771 1.00 59.94 87 VAL A O 1
ATOM 700 N N . ASP A 1 88 ? 4.290 11.659 -16.521 1.00 57.44 88 ASP A N 1
ATOM 701 C CA . ASP A 1 88 ? 4.916 11.010 -17.667 1.00 57.44 88 ASP A CA 1
ATOM 702 C C . ASP A 1 88 ? 5.864 9.907 -17.163 1.00 57.44 88 ASP A C 1
ATOM 704 O O . ASP A 1 88 ? 6.650 10.153 -16.237 1.00 57.44 88 ASP A O 1
ATOM 708 N N . PRO A 1 89 ? 5.768 8.678 -17.703 1.00 59.75 89 PRO A N 1
ATOM 709 C CA . PRO A 1 89 ? 6.572 7.564 -17.231 1.00 59.75 89 PRO A CA 1
ATOM 710 C C . PRO A 1 89 ? 8.053 7.915 -17.369 1.00 59.75 89 PRO A C 1
ATOM 712 O O . PRO A 1 89 ? 8.539 8.247 -18.450 1.00 59.75 89 PRO A O 1
ATOM 715 N N . ILE A 1 90 ? 8.774 7.857 -16.249 1.00 59.16 90 ILE A N 1
ATOM 716 C CA . ILE A 1 90 ? 10.216 8.098 -16.229 1.00 59.16 90 ILE A CA 1
ATOM 717 C C . ILE A 1 90 ? 10.883 6.856 -16.816 1.00 59.16 90 ILE A C 1
ATOM 719 O O . ILE A 1 90 ? 11.173 5.883 -16.114 1.00 59.16 90 ILE A O 1
ATOM 723 N N . GLU A 1 91 ? 11.080 6.879 -18.128 1.00 58.44 91 GLU A N 1
ATOM 724 C CA . GLU A 1 91 ? 11.869 5.891 -18.846 1.00 58.44 91 GLU A CA 1
ATOM 725 C C . GLU A 1 91 ? 13.332 6.340 -18.865 1.00 58.44 91 GLU A C 1
ATOM 727 O O . GLU A 1 91 ? 13.696 7.348 -19.470 1.00 58.44 91 GLU A O 1
ATOM 732 N N . PHE A 1 92 ? 14.200 5.593 -18.182 1.00 57.00 92 PHE A N 1
ATOM 733 C CA . PHE A 1 92 ? 15.641 5.799 -18.305 1.00 57.00 92 PHE A CA 1
ATOM 734 C C . PHE A 1 92 ? 16.089 5.285 -19.678 1.00 57.00 92 PHE A C 1
ATOM 736 O O . PHE A 1 92 ? 16.040 4.078 -19.919 1.00 57.00 92 PHE A O 1
ATOM 743 N N . GLN A 1 93 ? 16.522 6.186 -20.567 1.00 57.12 93 GLN A N 1
ATOM 744 C CA . GLN A 1 93 ? 17.048 5.804 -21.885 1.00 57.12 93 GLN A CA 1
ATOM 745 C C . GLN A 1 93 ? 18.362 5.008 -21.779 1.00 57.12 93 GLN A C 1
ATOM 747 O O . GLN A 1 93 ? 18.650 4.166 -22.629 1.00 57.12 93 GLN A O 1
ATOM 752 N N . ASP A 1 94 ? 19.117 5.199 -20.693 1.00 58.12 94 ASP A N 1
ATOM 753 C CA . ASP A 1 94 ? 20.358 4.475 -20.428 1.00 58.12 94 ASP A CA 1
ATOM 754 C C . ASP A 1 94 ? 20.102 3.088 -19.819 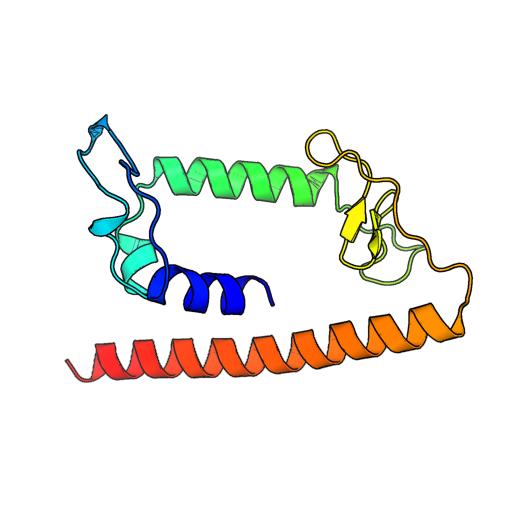1.00 58.12 94 ASP A C 1
ATOM 756 O O . ASP A 1 94 ? 19.687 2.936 -18.661 1.00 58.12 94 ASP A O 1
ATOM 760 N N . ALA A 1 95 ? 20.427 2.044 -20.587 1.00 67.38 95 ALA A N 1
ATOM 761 C CA . ALA A 1 95 ? 20.261 0.648 -20.180 1.00 67.38 95 ALA A CA 1
ATOM 762 C C . ALA A 1 95 ? 21.043 0.284 -18.901 1.00 67.38 95 ALA A C 1
ATOM 764 O O . ALA A 1 95 ? 20.619 -0.585 -18.135 1.00 67.38 95 ALA A O 1
ATOM 765 N N . GLU A 1 96 ? 22.176 0.940 -18.648 1.00 68.94 96 GLU A N 1
ATOM 766 C CA . GLU A 1 96 ? 23.026 0.698 -17.477 1.00 68.94 96 GLU A CA 1
ATOM 767 C C . GLU A 1 96 ? 22.429 1.291 -16.189 1.00 68.94 96 GLU A C 1
ATOM 769 O O . GLU A 1 96 ? 22.409 0.639 -15.136 1.00 68.94 96 GLU A O 1
ATOM 774 N N . VAL A 1 97 ? 21.828 2.481 -16.289 1.00 73.06 97 VAL A N 1
ATOM 775 C CA . VAL A 1 97 ? 21.119 3.123 -15.175 1.00 73.06 97 VAL A CA 1
ATOM 776 C C . VAL A 1 97 ? 19.860 2.328 -14.830 1.00 73.06 97 VAL A C 1
ATOM 778 O O . VAL A 1 97 ? 19.640 2.031 -13.653 1.00 73.06 97 VAL A O 1
ATOM 781 N N . LYS A 1 98 ? 19.086 1.884 -15.835 1.00 72.31 98 LYS A N 1
ATOM 782 C CA . LYS A 1 98 ? 17.895 1.037 -15.623 1.00 72.31 98 LYS A CA 1
ATOM 783 C C . LYS A 1 98 ? 18.254 -0.262 -14.896 1.00 72.31 98 LYS A C 1
ATOM 785 O O . LYS A 1 98 ? 17.598 -0.609 -13.917 1.00 72.31 98 LYS A O 1
ATOM 790 N N . LYS A 1 99 ? 19.326 -0.953 -15.308 1.00 78.50 99 LYS A N 1
ATOM 791 C CA . LYS A 1 99 ? 19.796 -2.186 -14.643 1.00 78.50 99 LYS A CA 1
ATOM 792 C C . LYS A 1 99 ? 20.205 -1.953 -13.190 1.00 78.50 99 LYS A C 1
ATOM 794 O O . LYS A 1 99 ? 19.844 -2.747 -12.320 1.00 78.50 99 LYS A O 1
ATOM 799 N N . THR A 1 100 ? 20.926 -0.869 -12.916 1.00 81.31 100 THR A N 1
ATOM 800 C CA . THR A 1 100 ? 21.378 -0.540 -11.556 1.00 81.31 100 THR A CA 1
ATOM 801 C C . THR A 1 100 ? 20.199 -0.209 -10.642 1.00 81.31 100 THR A C 1
ATOM 803 O O . THR A 1 100 ? 20.117 -0.716 -9.523 1.00 81.31 100 THR A O 1
ATOM 806 N N . LYS A 1 101 ? 19.242 0.593 -11.125 1.00 78.31 101 LYS A N 1
ATOM 807 C CA . LYS A 1 101 ? 18.040 0.962 -10.367 1.00 78.31 101 LYS A CA 1
ATOM 808 C C . LYS A 1 101 ? 17.109 -0.231 -10.144 1.00 78.31 101 LYS A C 1
ATOM 810 O O . LYS A 1 101 ? 16.655 -0.415 -9.022 1.00 78.31 101 LYS A O 1
ATOM 815 N N . LEU A 1 102 ? 16.925 -1.094 -11.143 1.00 79.56 102 LEU A N 1
ATOM 816 C CA . LEU A 1 102 ? 16.154 -2.334 -10.999 1.00 79.56 102 LEU A CA 1
ATOM 817 C C . LEU A 1 102 ? 16.807 -3.302 -9.999 1.00 79.56 102 LEU A C 1
ATOM 819 O O . LEU A 1 102 ? 16.132 -3.901 -9.166 1.00 79.56 102 LEU A O 1
ATOM 823 N N . SER A 1 103 ? 18.136 -3.429 -10.034 1.00 81.81 103 SER A N 1
ATOM 824 C CA . SER A 1 103 ? 18.869 -4.249 -9.059 1.00 81.81 103 SER A CA 1
ATOM 825 C C . SER A 1 103 ? 18.698 -3.708 -7.637 1.00 81.81 103 SER A C 1
ATOM 827 O O . SER A 1 103 ? 18.507 -4.486 -6.702 1.00 81.81 103 SER A O 1
ATOM 829 N N . ALA A 1 104 ? 18.699 -2.381 -7.476 1.00 82.31 104 ALA A N 1
ATOM 830 C CA . ALA A 1 104 ? 18.417 -1.731 -6.201 1.00 82.31 104 ALA A CA 1
ATOM 831 C C . ALA A 1 104 ? 16.963 -1.953 -5.738 1.00 82.31 104 ALA A C 1
ATOM 833 O O . ALA A 1 104 ? 16.744 -2.261 -4.568 1.00 82.31 104 ALA A O 1
ATOM 834 N N . GLU A 1 105 ? 15.974 -1.863 -6.632 1.00 81.62 105 GLU A N 1
ATOM 835 C CA . GLU A 1 105 ? 14.569 -2.174 -6.326 1.00 81.62 105 GLU A CA 1
ATOM 836 C C . GLU A 1 105 ? 14.393 -3.622 -5.856 1.00 81.62 105 GLU A C 1
ATOM 838 O O . GLU A 1 105 ? 13.744 -3.865 -4.840 1.00 81.62 105 GLU A O 1
ATOM 843 N N . ILE A 1 106 ? 15.012 -4.589 -6.539 1.00 85.62 106 ILE A N 1
ATOM 844 C CA . ILE A 1 106 ? 14.940 -6.007 -6.164 1.00 85.62 106 ILE A CA 1
ATOM 845 C C . ILE A 1 106 ? 15.627 -6.250 -4.816 1.00 85.62 106 ILE A C 1
ATOM 847 O O . ILE A 1 106 ? 15.080 -6.961 -3.970 1.00 85.62 106 ILE A O 1
ATOM 851 N N . ALA A 1 107 ? 16.807 -5.667 -4.588 1.00 85.38 107 ALA A N 1
ATOM 852 C CA . ALA A 1 107 ? 17.519 -5.798 -3.318 1.00 85.38 107 ALA A CA 1
ATOM 853 C C . ALA A 1 107 ? 16.698 -5.221 -2.151 1.00 85.38 107 ALA A C 1
ATOM 855 O O . ALA A 1 107 ? 16.509 -5.893 -1.134 1.00 85.38 107 ALA A O 1
ATOM 856 N N . ASN A 1 108 ? 16.123 -4.029 -2.330 1.00 87.31 108 ASN A N 1
ATOM 857 C CA . ASN A 1 108 ? 15.233 -3.405 -1.349 1.00 87.31 108 ASN A CA 1
ATOM 858 C C . ASN A 1 108 ? 13.931 -4.196 -1.163 1.00 87.31 108 ASN A C 1
ATOM 860 O O . ASN A 1 108 ? 13.436 -4.324 -0.043 1.00 87.31 108 ASN A O 1
ATOM 864 N N . GLY A 1 109 ? 13.387 -4.774 -2.234 1.00 82.62 109 GLY A N 1
ATOM 865 C CA . GLY A 1 109 ? 12.222 -5.651 -2.194 1.00 82.62 109 GLY A CA 1
ATOM 866 C C . GLY A 1 109 ? 12.463 -6.897 -1.345 1.00 82.62 109 GLY A C 1
ATOM 867 O O . GLY A 1 109 ? 11.646 -7.215 -0.478 1.00 82.62 109 GLY A O 1
ATOM 868 N N . ARG A 1 110 ? 13.611 -7.557 -1.534 1.00 88.62 110 ARG A N 1
ATOM 869 C CA . ARG A 1 110 ? 14.032 -8.727 -0.746 1.00 88.62 110 ARG A CA 1
ATOM 870 C C . ARG A 1 110 ? 14.229 -8.381 0.727 1.00 88.62 110 ARG A C 1
ATOM 872 O O . ARG A 1 110 ? 13.735 -9.101 1.591 1.00 88.62 110 ARG A O 1
ATOM 879 N N . LEU A 1 111 ? 14.889 -7.260 1.010 1.00 86.38 111 LEU A N 1
ATOM 880 C CA . LEU A 1 111 ? 15.085 -6.783 2.378 1.00 86.38 111 LEU A CA 1
ATOM 881 C C . LEU A 1 111 ? 13.748 -6.463 3.061 1.00 86.38 111 LEU A C 1
ATOM 883 O O . LEU A 1 111 ? 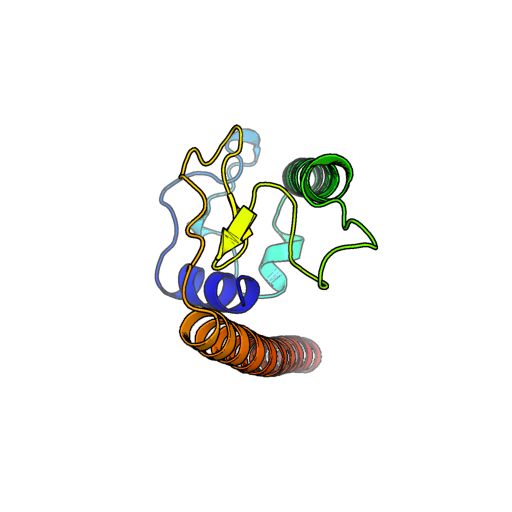13.506 -6.897 4.186 1.00 86.38 111 LEU A O 1
ATOM 887 N N . ALA A 1 112 ? 12.847 -5.771 2.363 1.00 85.00 112 ALA A N 1
ATOM 888 C CA . ALA A 1 112 ? 11.522 -5.447 2.878 1.00 85.00 112 ALA A CA 1
ATOM 889 C C . ALA A 1 112 ? 10.681 -6.702 3.165 1.00 85.00 112 ALA A C 1
ATOM 891 O O . ALA A 1 112 ? 9.974 -6.744 4.169 1.00 85.00 112 ALA A O 1
ATOM 892 N N . ALA A 1 113 ? 10.761 -7.733 2.318 1.00 83.50 113 ALA A N 1
ATOM 893 C CA . ALA A 1 113 ? 10.061 -8.996 2.551 1.00 83.50 113 ALA A CA 1
ATOM 894 C C . ALA A 1 113 ? 10.542 -9.679 3.843 1.00 83.50 113 ALA A C 1
ATOM 896 O O . ALA A 1 113 ? 9.720 -10.072 4.670 1.00 83.50 113 ALA A O 1
ATOM 897 N N . GLY A 1 114 ? 11.862 -9.752 4.048 1.00 83.38 114 GLY A N 1
ATOM 898 C CA . GLY A 1 114 ? 12.449 -10.315 5.265 1.00 83.38 114 GLY A CA 1
ATOM 899 C C . GLY A 1 114 ? 12.082 -9.523 6.521 1.00 83.38 114 GLY A C 1
ATOM 900 O O . GLY A 1 114 ? 11.647 -10.106 7.514 1.00 83.38 114 GLY A O 1
ATOM 901 N N . LEU A 1 115 ? 12.190 -8.191 6.464 1.00 82.81 115 LEU A N 1
ATOM 902 C CA . LEU A 1 115 ? 11.841 -7.320 7.586 1.00 82.81 115 LEU A CA 1
ATOM 903 C C . LEU A 1 115 ? 10.368 -7.485 7.976 1.00 82.81 115 LEU A C 1
ATOM 905 O O . LEU A 1 115 ? 10.073 -7.727 9.145 1.00 82.81 115 LEU A O 1
ATOM 909 N N . HIS A 1 116 ? 9.455 -7.408 7.004 1.00 81.50 116 HIS A N 1
ATOM 910 C CA . HIS A 1 116 ? 8.023 -7.533 7.265 1.00 81.50 116 HIS A CA 1
ATOM 911 C C . HIS A 1 116 ? 7.662 -8.897 7.857 1.00 81.50 116 HIS A C 1
ATOM 913 O O . HIS A 1 116 ? 6.934 -8.954 8.844 1.00 81.50 116 HIS A O 1
ATOM 919 N N . LEU A 1 117 ? 8.218 -9.985 7.312 1.00 80.75 117 LEU A N 1
ATOM 920 C CA . LEU A 1 117 ? 7.990 -11.327 7.841 1.00 80.75 117 LEU A CA 1
ATOM 921 C C . LEU A 1 117 ? 8.465 -11.443 9.296 1.00 80.75 117 LEU A C 1
ATOM 923 O O . LEU A 1 117 ? 7.729 -11.951 10.139 1.00 80.75 117 LEU A O 1
ATOM 927 N N . SER A 1 118 ? 9.650 -10.912 9.612 1.00 82.38 118 SER A N 1
ATOM 928 C CA . SER A 1 118 ? 10.181 -10.917 10.982 1.00 82.38 118 SER A CA 1
ATOM 929 C C . SER A 1 118 ? 9.298 -10.145 11.972 1.00 82.38 118 SER A C 1
ATOM 931 O O . SER A 1 118 ? 9.194 -10.516 13.142 1.00 82.38 118 SER A O 1
ATOM 933 N N . GLU A 1 119 ? 8.661 -9.067 11.517 1.00 82.88 119 GLU A N 1
ATOM 934 C CA . GLU A 1 119 ? 7.815 -8.207 12.344 1.00 82.88 119 GLU A CA 1
ATOM 935 C C . GLU A 1 119 ? 6.448 -8.853 12.588 1.00 82.88 119 GLU A C 1
ATOM 937 O O . GLU A 1 119 ? 5.957 -8.888 13.715 1.00 82.88 119 GLU A O 1
ATOM 942 N N . VAL A 1 120 ? 5.869 -9.449 11.542 1.00 79.69 120 VAL A N 1
ATOM 943 C CA . VAL A 1 120 ? 4.633 -10.236 11.630 1.00 79.69 120 VAL A CA 1
ATOM 944 C C . VAL A 1 120 ? 4.829 -11.422 12.571 1.00 79.69 120 VAL A C 1
ATOM 946 O O . VAL A 1 120 ? 4.007 -11.624 13.462 1.00 79.69 120 VAL A O 1
ATOM 949 N N . MET A 1 121 ? 5.935 -12.162 12.439 1.00 81.12 121 MET A N 1
ATOM 950 C CA . MET A 1 121 ? 6.257 -13.280 13.333 1.00 81.12 121 MET A CA 1
ATOM 951 C C . MET A 1 121 ? 6.391 -12.826 14.791 1.00 81.12 121 MET A C 1
ATOM 953 O O . MET A 1 121 ? 5.785 -13.440 15.665 1.00 81.12 121 MET A O 1
ATOM 957 N N . ARG A 1 122 ? 7.091 -11.714 15.059 1.00 83.06 122 ARG A N 1
ATOM 958 C CA . ARG A 1 122 ? 7.183 -11.133 16.411 1.00 83.06 122 ARG A CA 1
ATOM 959 C C . ARG A 1 122 ? 5.819 -10.729 16.971 1.00 83.06 122 ARG A C 1
ATOM 961 O O . ARG A 1 122 ? 5.547 -10.950 18.150 1.00 83.06 122 ARG A O 1
ATOM 968 N N . CYS A 1 123 ? 4.950 -10.159 16.140 1.00 73.69 123 CYS A N 1
ATOM 969 C CA . CYS A 1 123 ? 3.610 -9.740 16.548 1.00 73.69 123 CYS A CA 1
ATOM 970 C C . CYS A 1 123 ? 2.718 -10.950 16.892 1.00 73.69 123 CYS A C 1
ATOM 972 O O . CYS A 1 123 ? 2.045 -10.948 17.924 1.00 73.69 123 CYS A O 1
ATOM 974 N N . VAL A 1 124 ? 2.775 -12.017 16.086 1.00 77.62 124 VAL A N 1
ATOM 975 C CA . VAL A 1 124 ? 2.074 -13.288 16.349 1.00 77.62 124 VAL A CA 1
ATOM 976 C C . VAL A 1 124 ? 2.600 -13.949 17.622 1.00 77.62 124 VAL A C 1
ATOM 978 O O . VAL A 1 124 ? 1.815 -14.346 18.478 1.00 77.62 124 VAL A O 1
ATOM 981 N N . GLU A 1 125 ? 3.917 -14.011 17.797 1.00 80.38 125 GLU A N 1
ATOM 982 C CA . GLU A 1 125 ? 4.540 -14.605 18.980 1.00 80.38 125 GLU A CA 1
ATOM 983 C C . GLU A 1 125 ? 4.204 -13.832 20.269 1.00 80.38 125 GLU A C 1
ATOM 985 O O . GLU A 1 125 ? 3.926 -14.434 21.305 1.00 80.38 125 GLU A O 1
ATOM 990 N N . SER A 1 126 ? 4.142 -12.497 20.204 1.00 75.19 126 SER A N 1
ATOM 991 C CA . SER A 1 126 ? 3.667 -11.647 21.307 1.00 75.19 126 SER A CA 1
ATOM 992 C C . SER A 1 126 ? 2.182 -11.858 21.627 1.00 75.19 126 SER A C 1
ATOM 994 O O . SER A 1 126 ? 1.779 -11.733 22.786 1.00 75.19 126 SER A O 1
ATOM 996 N N . SER A 1 127 ? 1.362 -12.165 20.621 1.00 68.00 127 SER A N 1
ATOM 997 C CA . SER A 1 127 ? -0.059 -12.461 20.814 1.00 68.00 127 SER A CA 1
ATOM 998 C C . SER A 1 127 ? -0.301 -13.861 21.376 1.00 68.00 127 SER A C 1
ATOM 1000 O O . SER A 1 127 ? -1.274 -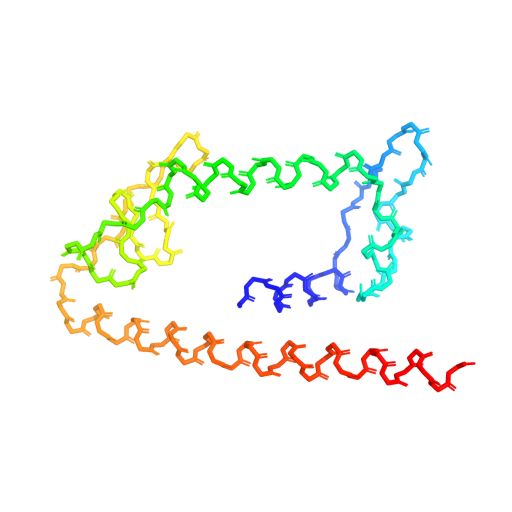14.034 22.094 1.00 68.00 127 SER A O 1
ATOM 1002 N N . LEU A 1 128 ? 0.556 -14.840 21.062 1.00 71.88 128 LEU A N 1
ATOM 1003 C CA . LEU A 1 128 ? 0.475 -16.212 21.584 1.00 71.88 128 LEU A CA 1
ATOM 1004 C C . LEU A 1 128 ? 1.014 -16.352 23.016 1.00 71.88 128 LEU A C 1
ATOM 1006 O O . LEU A 1 128 ? 0.679 -17.311 23.702 1.00 71.88 128 LEU A O 1
ATOM 1010 N N . ARG A 1 129 ? 1.869 -15.426 23.469 1.00 71.44 129 ARG A N 1
ATOM 1011 C CA . ARG A 1 129 ? 2.370 -15.375 24.858 1.00 71.44 129 ARG A CA 1
ATOM 1012 C C . ARG A 1 129 ? 1.420 -14.681 25.843 1.00 71.44 129 ARG A C 1
ATOM 1014 O O . ARG A 1 129 ? 1.764 -14.595 27.020 1.00 71.44 129 ARG A O 1
ATOM 1021 N N . ARG A 1 130 ? 0.289 -14.151 25.378 1.00 54.66 130 ARG A N 1
ATOM 1022 C CA . ARG A 1 130 ? -0.776 -13.576 26.211 1.00 54.66 130 ARG A CA 1
ATOM 1023 C C . ARG A 1 130 ? -1.928 -14.558 26.333 1.00 54.66 130 ARG A C 1
ATOM 1025 O O . ARG A 1 130 ? -2.527 -14.576 27.427 1.00 54.66 130 ARG A O 1
#